Protein AF-A0A9W6IRX7-F1 (afdb_monomer)

Radius of gyration: 16.32 Å; Cα contacts (8 Å, |Δi|>4): 86; chains: 1; bounding box: 39×24×52 Å

Organism: NCBI:txid61654

Mean predicted aligned error: 4.59 Å

Structure (mmCIF, N/CA/C/O backbone):
data_AF-A0A9W6IRX7-F1
#
_entry.id   AF-A0A9W6IRX7-F1
#
loop_
_atom_site.group_PDB
_atom_site.id
_atom_site.type_symbol
_atom_site.label_atom_id
_atom_site.label_alt_id
_atom_site.label_comp_id
_atom_site.label_asym_id
_atom_site.label_entity_id
_atom_site.label_seq_id
_atom_site.pdbx_PDB_ins_code
_atom_site.Cartn_x
_atom_site.Cartn_y
_atom_site.Cartn_z
_atom_site.occupancy
_atom_site.B_iso_or_equiv
_atom_site.auth_seq_id
_atom_site.auth_comp_id
_atom_site.auth_asym_id
_atom_site.auth_atom_id
_atom_site.pdbx_PDB_model_num
ATOM 1 N N . MET A 1 1 ? 21.966 8.246 -35.051 1.00 59.84 1 MET A N 1
ATOM 2 C CA . MET A 1 1 ? 20.948 8.731 -34.087 1.00 59.84 1 MET A CA 1
ATOM 3 C C . MET A 1 1 ? 20.305 7.612 -33.259 1.00 59.84 1 MET A C 1
ATOM 5 O O . MET A 1 1 ? 19.771 7.927 -32.209 1.00 59.84 1 MET A O 1
ATOM 9 N N . ALA A 1 2 ? 20.393 6.331 -33.654 1.00 63.09 2 ALA A N 1
ATOM 10 C CA . ALA A 1 2 ? 19.805 5.212 -32.902 1.00 63.09 2 ALA A CA 1
ATOM 11 C C . ALA A 1 2 ? 20.521 4.873 -31.569 1.00 63.09 2 ALA A C 1
ATOM 13 O O . ALA A 1 2 ? 19.858 4.461 -30.619 1.00 63.09 2 ALA A O 1
ATOM 14 N N . ASP A 1 3 ? 21.838 5.099 -31.465 1.00 67.75 3 ASP A N 1
ATOM 15 C CA . ASP A 1 3 ? 22.619 4.757 -30.260 1.00 67.75 3 ASP A CA 1
ATOM 16 C C . ASP A 1 3 ? 22.215 5.545 -29.005 1.00 67.75 3 ASP A C 1
ATOM 18 O O . ASP A 1 3 ? 22.089 4.973 -27.924 1.00 67.75 3 ASP A O 1
ATOM 22 N N . GLY A 1 4 ? 21.927 6.846 -29.135 1.00 81.69 4 GLY A N 1
ATOM 23 C CA . GLY A 1 4 ? 21.583 7.690 -27.982 1.00 81.69 4 GLY A CA 1
ATOM 24 C C . GLY A 1 4 ? 20.228 7.349 -27.348 1.00 81.69 4 GLY A C 1
ATOM 25 O O . GLY A 1 4 ? 20.049 7.479 -26.137 1.00 81.69 4 GLY A O 1
ATOM 26 N N . GLU A 1 5 ? 19.267 6.871 -28.143 1.00 84.38 5 GLU A N 1
ATOM 27 C CA . GLU A 1 5 ? 17.955 6.449 -27.640 1.00 84.38 5 GLU A CA 1
ATOM 28 C C . GLU A 1 5 ? 18.017 5.074 -26.961 1.00 84.38 5 GLU A C 1
ATOM 30 O O . GLU A 1 5 ? 17.340 4.840 -25.957 1.00 84.38 5 GLU A O 1
ATOM 35 N N . ALA A 1 6 ? 18.844 4.160 -27.476 1.00 86.38 6 ALA A N 1
ATOM 36 C CA . ALA A 1 6 ? 19.110 2.878 -26.828 1.00 86.38 6 ALA A CA 1
ATOM 37 C C . ALA A 1 6 ? 19.801 3.073 -25.468 1.00 86.38 6 ALA A C 1
ATOM 39 O O . ALA A 1 6 ? 19.339 2.531 -24.465 1.00 86.38 6 ALA A O 1
ATOM 40 N N . GLU A 1 7 ? 20.830 3.922 -25.404 1.00 89.12 7 GLU A N 1
ATOM 41 C CA . GLU A 1 7 ? 21.539 4.225 -24.158 1.00 89.12 7 GLU A CA 1
ATOM 42 C C . GLU A 1 7 ? 20.624 4.898 -23.121 1.00 89.12 7 GLU A C 1
ATOM 44 O O . GLU A 1 7 ? 20.637 4.545 -21.939 1.00 89.12 7 GLU A O 1
ATOM 49 N N . ARG A 1 8 ? 19.767 5.836 -23.553 1.00 89.38 8 ARG A N 1
ATOM 50 C CA . ARG A 1 8 ? 18.789 6.482 -22.665 1.00 89.38 8 ARG A CA 1
ATOM 51 C C . ARG A 1 8 ? 17.782 5.481 -22.100 1.00 89.38 8 ARG A C 1
ATOM 53 O O . ARG A 1 8 ? 17.490 5.540 -20.908 1.00 89.38 8 ARG A O 1
ATOM 60 N N . ARG A 1 9 ? 17.267 4.562 -22.926 1.00 88.94 9 ARG A N 1
ATOM 61 C CA . ARG A 1 9 ? 16.359 3.496 -22.471 1.00 88.94 9 ARG A CA 1
ATOM 62 C C . ARG A 1 9 ? 17.041 2.576 -21.462 1.00 88.94 9 ARG A C 1
ATOM 64 O O . ARG A 1 9 ? 16.476 2.355 -20.400 1.00 88.94 9 ARG A O 1
ATOM 71 N N . ALA A 1 10 ? 18.272 2.144 -21.737 1.00 90.62 10 ALA A N 1
ATOM 72 C CA . ALA A 1 10 ? 19.043 1.307 -20.819 1.00 90.62 10 ALA A CA 1
ATOM 73 C C . ALA A 1 10 ? 19.260 1.983 -19.452 1.00 90.62 10 ALA A C 1
ATOM 75 O O . ALA A 1 10 ? 19.063 1.354 -18.414 1.00 90.62 10 ALA A O 1
ATOM 76 N N . LYS A 1 11 ? 19.588 3.284 -19.433 1.00 91.44 11 LYS A N 1
ATOM 77 C CA . LYS A 1 11 ? 19.726 4.057 -18.185 1.00 91.44 11 LYS A CA 1
ATOM 78 C C . LYS A 1 11 ? 18.419 4.136 -17.396 1.00 91.44 11 LYS A C 1
ATOM 80 O O . LYS A 1 11 ? 18.444 4.009 -16.176 1.00 91.44 11 LYS A O 1
ATOM 85 N N . ILE A 1 12 ? 17.288 4.339 -18.076 1.00 90.94 12 ILE A N 1
ATOM 86 C CA . ILE A 1 12 ? 15.967 4.369 -17.430 1.00 90.94 12 ILE A CA 1
ATOM 87 C C . ILE A 1 12 ? 15.639 2.999 -16.832 1.00 90.94 12 ILE A C 1
ATOM 89 O O . ILE A 1 12 ? 15.249 2.937 -15.670 1.00 90.94 12 ILE A O 1
ATOM 93 N N . THR A 1 13 ? 15.845 1.913 -17.580 1.00 90.50 13 THR A N 1
ATOM 94 C CA . THR A 1 13 ? 15.622 0.546 -17.087 1.00 90.50 13 THR A CA 1
ATOM 95 C C . THR A 1 13 ? 16.456 0.261 -15.840 1.00 90.50 13 THR A C 1
ATOM 97 O O . THR A 1 13 ? 15.896 -0.122 -14.818 1.00 90.50 13 THR A O 1
ATOM 100 N N . ALA A 1 14 ? 17.760 0.548 -15.875 1.00 91.38 14 ALA A N 1
ATOM 101 C CA . ALA A 1 14 ? 18.641 0.343 -14.726 1.00 91.38 14 ALA A CA 1
ATOM 102 C C . ALA A 1 14 ? 18.219 1.178 -13.501 1.00 91.38 14 ALA A C 1
ATOM 104 O O . ALA A 1 14 ? 18.280 0.708 -12.366 1.00 91.38 14 ALA A O 1
ATOM 105 N N . ALA A 1 15 ? 17.756 2.415 -13.713 1.00 91.19 15 ALA A N 1
ATOM 106 C CA . ALA A 1 15 ? 17.249 3.253 -12.631 1.00 91.19 15 ALA A CA 1
ATOM 107 C C . ALA A 1 15 ? 15.964 2.679 -12.011 1.00 91.19 15 ALA A C 1
ATOM 109 O O . ALA A 1 15 ? 15.842 2.645 -10.787 1.00 91.19 15 ALA A O 1
ATOM 110 N N . VAL A 1 16 ? 15.025 2.197 -12.833 1.00 91.25 16 VAL A N 1
ATOM 111 C CA . VAL A 1 16 ? 13.790 1.548 -12.361 1.00 91.25 16 VAL A CA 1
ATOM 112 C C . VAL A 1 16 ? 14.112 0.279 -11.571 1.00 91.25 16 VAL A C 1
ATOM 114 O O . VAL A 1 16 ? 13.558 0.083 -10.492 1.00 91.25 16 VAL A O 1
ATOM 117 N N . GLU A 1 17 ? 15.046 -0.546 -12.046 1.00 91.06 17 GLU A N 1
ATOM 118 C CA . GLU A 1 17 ? 15.497 -1.748 -11.335 1.00 91.06 17 GLU A CA 1
ATOM 119 C C . GLU A 1 17 ? 16.135 -1.419 -9.981 1.00 91.06 17 GLU A C 1
ATOM 121 O O . GLU A 1 17 ? 15.822 -2.065 -8.982 1.00 91.06 17 GLU A O 1
ATOM 126 N N . ALA A 1 18 ? 16.964 -0.374 -9.910 1.00 92.25 18 ALA A N 1
ATOM 127 C CA . ALA A 1 18 ? 17.563 0.064 -8.652 1.00 92.25 18 ALA A CA 1
ATOM 128 C C . ALA A 1 18 ? 16.505 0.534 -7.640 1.00 92.25 18 ALA A C 1
ATOM 130 O O . ALA A 1 18 ? 16.586 0.200 -6.456 1.00 92.25 18 ALA A O 1
ATOM 131 N N . VAL A 1 19 ? 15.489 1.280 -8.094 1.00 92.31 19 VAL A N 1
ATOM 132 C CA . VAL A 1 19 ? 14.363 1.685 -7.237 1.00 92.31 19 VAL A CA 1
ATOM 133 C C . VAL A 1 19 ? 13.558 0.464 -6.799 1.00 92.31 19 VAL A C 1
ATOM 135 O O . VAL A 1 19 ? 13.217 0.364 -5.622 1.00 92.31 19 VAL A O 1
ATOM 138 N N . ARG A 1 20 ? 13.308 -0.489 -7.704 1.00 92.31 20 ARG A N 1
ATOM 139 C CA . ARG A 1 20 ? 12.599 -1.737 -7.398 1.00 92.31 20 ARG A CA 1
ATOM 140 C C . ARG A 1 20 ? 13.318 -2.548 -6.328 1.00 92.31 20 ARG A C 1
ATOM 142 O O . ARG A 1 20 ? 12.684 -2.950 -5.360 1.00 92.31 20 ARG A O 1
ATOM 149 N N . ALA A 1 21 ? 14.628 -2.733 -6.461 1.00 91.19 21 ALA A N 1
ATOM 150 C CA . ALA A 1 21 ? 15.429 -3.441 -5.469 1.00 91.19 21 ALA A CA 1
ATOM 151 C C . ALA A 1 21 ? 15.345 -2.762 -4.095 1.00 91.19 21 ALA A C 1
ATOM 153 O O . ALA A 1 21 ? 15.101 -3.420 -3.088 1.00 91.19 21 ALA A O 1
ATOM 154 N N . ARG A 1 22 ? 15.468 -1.430 -4.050 1.00 92.25 22 ARG A N 1
ATOM 155 C CA . ARG A 1 22 ? 15.362 -0.667 -2.797 1.00 92.25 22 ARG A CA 1
ATOM 156 C C . ARG A 1 22 ? 13.982 -0.779 -2.159 1.00 92.25 22 ARG A C 1
ATOM 158 O O . ARG A 1 22 ? 13.892 -0.932 -0.947 1.00 92.25 22 ARG A O 1
ATOM 165 N N . PHE A 1 23 ? 12.935 -0.708 -2.978 1.00 90.81 23 PHE A N 1
ATOM 166 C CA . PHE A 1 23 ? 11.556 -0.869 -2.537 1.00 90.81 23 PHE A CA 1
ATOM 167 C C . PHE A 1 23 ? 11.359 -2.231 -1.869 1.00 90.81 23 PHE A C 1
ATOM 169 O O . PHE A 1 23 ? 10.886 -2.259 -0.738 1.00 90.81 23 PHE A O 1
ATOM 176 N N . LEU A 1 24 ? 11.796 -3.316 -2.522 1.00 90.19 24 LEU A N 1
ATOM 177 C CA . LEU A 1 24 ? 11.695 -4.682 -1.999 1.00 90.19 24 LEU A CA 1
ATOM 178 C C . LEU A 1 24 ? 12.493 -4.869 -0.702 1.00 90.19 24 LEU A C 1
ATOM 180 O O . LEU A 1 24 ? 11.975 -5.447 0.244 1.00 90.19 24 LEU A O 1
ATOM 184 N N . VAL A 1 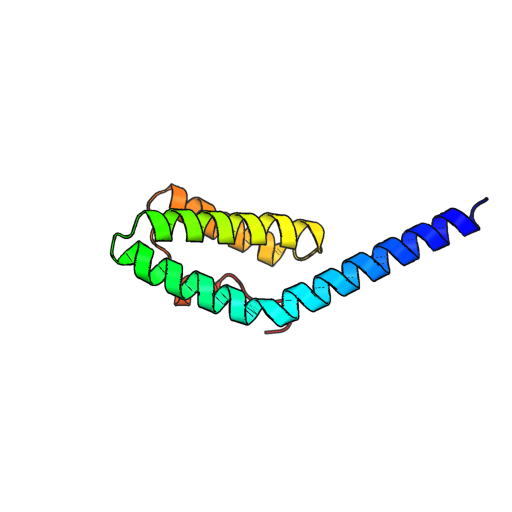25 ? 13.706 -4.310 -0.610 1.00 92.12 25 VAL A N 1
ATOM 185 C CA . VAL A 1 25 ? 14.516 -4.363 0.624 1.00 92.12 25 VAL A CA 1
ATOM 186 C C . VAL A 1 25 ? 13.799 -3.707 1.805 1.00 92.12 25 VAL A C 1
ATOM 188 O O . VAL A 1 25 ? 13.837 -4.233 2.909 1.00 92.12 25 VAL A O 1
ATOM 191 N N . SER A 1 26 ? 13.137 -2.569 1.586 1.00 90.38 26 SER A N 1
ATOM 192 C CA . SER A 1 26 ? 12.387 -1.863 2.638 1.00 90.38 26 SER A CA 1
ATOM 193 C C . SER A 1 26 ? 10.951 -2.363 2.833 1.00 90.38 26 SER A C 1
ATOM 195 O O . SER A 1 26 ? 10.196 -1.778 3.609 1.00 90.38 26 SER A O 1
ATOM 197 N N . PHE A 1 27 ? 10.523 -3.368 2.068 1.00 91.06 27 PHE A N 1
ATOM 198 C CA . PHE A 1 27 ? 9.110 -3.701 1.965 1.00 91.06 27 PHE A CA 1
ATOM 199 C C . PHE A 1 27 ? 8.570 -4.363 3.234 1.00 91.06 27 PHE A C 1
ATOM 201 O O . PHE A 1 27 ? 7.498 -3.984 3.698 1.00 91.06 27 PHE A O 1
ATOM 208 N N . GLU A 1 28 ? 9.343 -5.264 3.839 1.00 90.06 28 GLU A N 1
ATOM 209 C CA . GLU A 1 28 ? 8.984 -5.924 5.100 1.00 90.06 28 GLU A CA 1
ATOM 210 C C . GLU A 1 28 ? 8.814 -4.928 6.253 1.00 90.06 28 GLU A C 1
ATOM 212 O O . GLU A 1 28 ? 7.821 -4.974 6.981 1.00 90.06 28 GLU A O 1
ATOM 217 N N . ASP A 1 29 ? 9.726 -3.958 6.371 1.00 92.25 29 ASP A N 1
ATOM 218 C CA . ASP A 1 29 ? 9.612 -2.888 7.369 1.00 92.25 29 ASP A CA 1
ATOM 219 C C . ASP A 1 29 ? 8.326 -2.080 7.160 1.00 92.25 29 ASP A C 1
ATOM 221 O O . ASP A 1 29 ? 7.611 -1.748 8.110 1.00 92.25 29 ASP A O 1
ATOM 225 N N . LYS A 1 30 ? 7.986 -1.812 5.895 1.00 93.31 30 LYS A N 1
ATOM 226 C CA . LYS A 1 30 ? 6.764 -1.093 5.541 1.00 93.31 30 LYS A CA 1
ATOM 227 C C . LYS A 1 30 ? 5.507 -1.915 5.819 1.00 93.31 30 LYS A C 1
ATOM 229 O O . LYS A 1 30 ? 4.514 -1.359 6.278 1.00 93.31 30 LYS A O 1
ATOM 234 N N . LEU A 1 31 ? 5.533 -3.228 5.596 1.00 93.50 31 LEU A N 1
ATOM 235 C CA . LEU A 1 31 ? 4.439 -4.119 5.985 1.00 93.50 31 LEU A CA 1
ATOM 236 C C . LEU A 1 31 ? 4.245 -4.155 7.499 1.00 93.50 31 LEU A C 1
ATOM 238 O O . LEU A 1 31 ? 3.105 -4.149 7.962 1.00 93.50 31 LEU A O 1
ATOM 242 N N . ALA A 1 32 ? 5.328 -4.160 8.275 1.00 93.44 32 ALA A N 1
ATOM 243 C CA . ALA A 1 32 ? 5.247 -4.089 9.729 1.00 93.44 32 ALA A CA 1
ATOM 244 C C . ALA A 1 32 ? 4.611 -2.768 10.196 1.00 93.44 32 ALA A C 1
ATOM 246 O O . ALA A 1 32 ? 3.729 -2.783 11.057 1.00 93.44 32 ALA A O 1
ATOM 247 N N . GLU A 1 33 ? 4.993 -1.639 9.591 1.00 95.75 33 GLU A N 1
ATOM 248 C CA . GLU A 1 33 ? 4.376 -0.333 9.849 1.00 95.75 33 G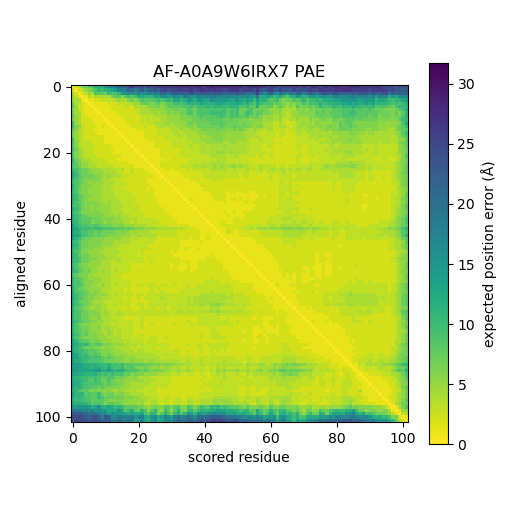LU A CA 1
ATOM 249 C C . GLU A 1 33 ? 2.871 -0.340 9.534 1.00 95.75 33 GLU A C 1
ATOM 251 O O . GLU A 1 33 ? 2.059 0.044 10.380 1.00 95.75 33 GLU A O 1
ATOM 256 N N . LEU A 1 34 ? 2.477 -0.847 8.361 1.00 95.56 34 LEU A N 1
ATOM 257 C CA . LEU A 1 34 ? 1.063 -0.967 7.988 1.00 95.56 34 LEU A CA 1
ATOM 258 C C . LEU A 1 34 ? 0.301 -1.920 8.914 1.00 95.56 34 LEU A C 1
ATOM 260 O O . LEU A 1 34 ? -0.852 -1.654 9.238 1.00 95.56 34 LEU A O 1
ATOM 264 N N . GLY A 1 35 ? 0.937 -2.989 9.392 1.00 95.75 35 GLY A N 1
ATOM 265 C CA . GLY A 1 35 ? 0.366 -3.892 10.391 1.00 95.75 35 GLY A CA 1
ATOM 266 C C . GLY A 1 35 ? 0.039 -3.193 11.712 1.00 95.75 35 GLY A C 1
ATOM 267 O O . GLY A 1 35 ? -1.026 -3.423 12.284 1.00 95.75 35 GLY A O 1
ATOM 268 N N . ASN A 1 36 ? 0.910 -2.291 12.169 1.00 96.31 36 ASN A N 1
ATOM 269 C CA . ASN A 1 36 ? 0.655 -1.487 13.367 1.00 96.31 36 ASN A CA 1
ATOM 270 C C . ASN A 1 36 ? -0.504 -0.504 13.149 1.00 96.31 36 ASN A C 1
ATOM 272 O O . ASN A 1 36 ? -1.371 -0.372 14.014 1.00 96.31 36 ASN A O 1
ATOM 276 N N . LEU A 1 37 ? -0.557 0.139 11.979 1.00 96.44 37 LEU A N 1
ATOM 277 C CA . LEU A 1 37 ? -1.662 1.026 11.605 1.00 96.44 37 LEU A CA 1
ATOM 278 C C . LEU A 1 37 ? -2.992 0.270 11.502 1.00 96.44 37 LEU A C 1
ATOM 280 O O . LEU A 1 37 ? -4.010 0.766 11.970 1.00 96.44 37 LEU A O 1
ATOM 284 N N . ALA A 1 38 ? -2.984 -0.946 10.955 1.00 95.31 38 ALA A N 1
ATOM 285 C CA . ALA A 1 38 ? -4.139 -1.837 10.915 1.00 95.31 38 ALA A CA 1
ATOM 286 C C . ALA A 1 38 ? -4.656 -2.192 12.313 1.00 95.31 38 ALA A C 1
ATOM 288 O O . ALA A 1 38 ? -5.859 -2.121 12.561 1.00 95.31 38 ALA A O 1
ATOM 289 N N . ALA A 1 39 ? -3.759 -2.512 13.249 1.00 95.19 39 ALA A N 1
ATOM 290 C CA . ALA A 1 39 ? -4.140 -2.787 14.631 1.00 95.19 39 ALA A CA 1
ATOM 291 C C . ALA A 1 39 ? -4.762 -1.556 15.317 1.00 95.19 39 ALA A C 1
ATOM 293 O O . ALA A 1 39 ? -5.789 -1.680 15.984 1.00 95.19 39 ALA A O 1
ATOM 294 N N . ALA A 1 40 ? -4.183 -0.368 15.122 1.00 95.12 40 ALA A N 1
ATOM 295 C CA . ALA A 1 40 ? -4.727 0.878 15.660 1.00 95.12 40 ALA A CA 1
ATOM 296 C C . ALA A 1 40 ? -6.082 1.242 15.020 1.00 95.12 40 ALA A C 1
ATOM 298 O O . ALA A 1 40 ? -7.037 1.552 15.731 1.00 95.12 40 ALA A O 1
ATOM 299 N N . ALA A 1 41 ? -6.214 1.101 13.698 1.00 93.94 41 ALA A N 1
ATOM 300 C CA . ALA A 1 41 ? -7.471 1.315 12.983 1.00 93.94 41 ALA A CA 1
ATOM 301 C C . ALA A 1 41 ? -8.578 0.364 13.468 1.00 93.94 41 ALA A C 1
ATOM 303 O O . ALA A 1 41 ? -9.717 0.782 13.673 1.00 93.94 41 ALA A O 1
ATOM 304 N N . ALA A 1 42 ? -8.248 -0.908 13.720 1.00 92.31 42 ALA A N 1
ATOM 305 C CA . ALA A 1 42 ? -9.179 -1.879 14.295 1.00 92.31 42 ALA A CA 1
ATOM 306 C C . ALA A 1 42 ? -9.605 -1.525 15.733 1.00 92.31 42 ALA A C 1
ATOM 308 O O . ALA A 1 42 ? -10.712 -1.868 16.144 1.00 92.31 42 ALA A O 1
ATOM 309 N N . ALA A 1 43 ? -8.763 -0.808 16.483 1.00 94.38 43 ALA A N 1
ATOM 310 C CA . ALA A 1 43 ? -9.090 -0.276 17.806 1.00 94.38 43 ALA A CA 1
ATOM 311 C C . ALA A 1 43 ? -9.935 1.017 17.763 1.00 94.38 43 ALA A C 1
ATOM 313 O O . ALA A 1 43 ? -10.289 1.541 18.819 1.00 94.38 43 ALA A O 1
ATOM 314 N N . GLY A 1 44 ? -10.284 1.513 16.570 1.00 92.88 44 GLY A N 1
ATOM 315 C CA . GLY A 1 44 ? -11.102 2.713 16.380 1.00 92.88 44 GLY A CA 1
ATOM 316 C C . GLY A 1 44 ? -10.308 4.006 16.191 1.00 92.88 44 GLY A C 1
ATOM 317 O O . GLY A 1 44 ? -10.883 5.083 16.316 1.00 92.88 44 GLY A O 1
ATOM 318 N N . ASP A 1 45 ? -9.006 3.924 15.907 1.00 95.44 45 ASP A N 1
ATOM 319 C CA . ASP A 1 45 ? -8.195 5.092 15.557 1.00 95.44 45 ASP A CA 1
ATOM 320 C C . ASP A 1 45 ? -8.405 5.477 14.079 1.00 95.44 45 ASP A C 1
ATOM 322 O O . ASP A 1 45 ? -7.868 4.854 13.154 1.00 95.44 45 ASP A O 1
ATOM 326 N N . ASP A 1 46 ? -9.206 6.520 13.853 1.00 93.44 46 ASP A N 1
ATOM 327 C CA . ASP A 1 46 ? -9.499 7.040 12.516 1.00 93.44 46 ASP A CA 1
ATOM 328 C C . ASP A 1 46 ? -8.261 7.635 11.819 1.00 93.44 46 ASP A C 1
ATOM 330 O O . ASP A 1 46 ? -8.143 7.542 10.592 1.00 93.44 46 ASP A O 1
ATOM 334 N N . GLU A 1 47 ? -7.307 8.209 12.561 1.00 95.50 47 GLU A N 1
ATOM 335 C CA . GLU A 1 47 ? -6.060 8.717 11.974 1.00 95.50 47 GLU A CA 1
ATOM 336 C C . GLU A 1 47 ? -5.198 7.559 11.471 1.00 95.50 47 GLU A C 1
ATOM 338 O O . GLU A 1 47 ? -4.681 7.613 10.348 1.00 95.50 47 GLU A O 1
ATOM 343 N N . ALA A 1 48 ? -5.110 6.477 12.248 1.00 95.00 48 ALA A N 1
ATOM 344 C CA . ALA A 1 48 ? -4.426 5.261 11.827 1.00 95.00 48 ALA A CA 1
ATOM 345 C C . ALA A 1 48 ? -5.086 4.629 10.595 1.00 95.00 48 ALA A C 1
ATOM 347 O O . ALA A 1 48 ? -4.385 4.194 9.678 1.00 95.00 48 ALA A O 1
ATOM 348 N N . ARG A 1 49 ? -6.423 4.641 10.514 1.00 94.19 49 ARG A N 1
ATOM 349 C CA . ARG A 1 49 ? -7.164 4.172 9.331 1.00 94.19 49 ARG A CA 1
ATOM 350 C C . ARG A 1 49 ? -6.824 4.988 8.081 1.00 94.19 49 ARG A C 1
ATOM 352 O O . ARG A 1 49 ? -6.559 4.411 7.025 1.00 94.19 49 ARG A O 1
ATOM 359 N N . ILE A 1 50 ? -6.784 6.318 8.192 1.00 95.06 50 ILE A N 1
ATOM 360 C CA . ILE A 1 50 ? -6.406 7.211 7.083 1.00 95.06 50 ILE A CA 1
ATOM 361 C C . ILE A 1 50 ? -4.945 6.976 6.673 1.00 95.06 50 ILE A C 1
ATOM 363 O O . ILE A 1 50 ? -4.632 6.928 5.480 1.00 95.06 50 ILE A O 1
ATOM 367 N N . ALA A 1 51 ? -4.043 6.823 7.644 1.00 96.12 51 ALA A N 1
ATOM 368 C CA . ALA A 1 51 ? -2.634 6.544 7.386 1.00 96.12 51 ALA A CA 1
ATOM 369 C C . ALA A 1 51 ? -2.442 5.190 6.682 1.00 96.12 51 ALA A C 1
ATOM 371 O O . ALA A 1 51 ? -1.706 5.116 5.696 1.00 96.12 51 ALA A O 1
ATOM 372 N N . LEU A 1 52 ? -3.160 4.151 7.120 1.00 95.88 52 LEU A N 1
ATOM 373 C CA . LEU A 1 52 ? -3.159 2.829 6.496 1.00 95.88 52 LEU A CA 1
ATOM 374 C C . LEU A 1 52 ? -3.612 2.901 5.034 1.00 95.88 52 LEU A C 1
ATOM 376 O O . LEU A 1 52 ? -2.916 2.399 4.150 1.00 95.88 52 LEU A O 1
ATOM 380 N N . GLN A 1 53 ? -4.736 3.574 4.766 1.00 95.44 53 GLN A N 1
ATOM 381 C CA . GLN A 1 53 ? -5.259 3.747 3.409 1.00 95.44 53 GLN A CA 1
ATOM 382 C C . GLN A 1 53 ? -4.239 4.453 2.502 1.00 95.44 53 GLN A C 1
ATOM 384 O O . GLN A 1 53 ? -3.949 3.981 1.405 1.00 95.44 53 GLN A O 1
ATOM 389 N N . ARG A 1 54 ? -3.615 5.541 2.973 1.00 95.94 54 ARG A N 1
ATOM 390 C CA . ARG A 1 54 ? -2.559 6.254 2.225 1.00 95.94 54 ARG A CA 1
ATOM 391 C C . ARG A 1 54 ? -1.324 5.390 1.974 1.00 95.94 54 ARG A C 1
ATOM 393 O O . ARG A 1 54 ? -0.702 5.487 0.911 1.00 95.94 54 ARG A O 1
ATOM 400 N N . GLY A 1 55 ? -0.955 4.559 2.944 1.00 95.69 55 GLY A N 1
ATOM 401 C CA . GLY A 1 55 ? 0.144 3.610 2.820 1.00 95.69 55 GLY A CA 1
ATOM 402 C C . GLY A 1 55 ? -0.105 2.595 1.706 1.00 95.69 55 GLY A C 1
ATOM 403 O O . GLY A 1 55 ? 0.739 2.436 0.821 1.00 95.69 55 GLY A O 1
ATOM 404 N N . LEU A 1 56 ? -1.296 1.991 1.694 1.00 95.69 56 LEU A N 1
ATOM 405 C CA . LEU A 1 56 ? -1.733 1.056 0.654 1.00 95.69 56 LEU A CA 1
ATOM 406 C C . LEU A 1 56 ? -1.826 1.725 -0.720 1.00 95.69 56 LEU A C 1
ATOM 408 O O . LEU A 1 56 ? -1.290 1.187 -1.687 1.00 95.69 56 LEU A O 1
ATOM 412 N N . HIS A 1 57 ? -2.382 2.936 -0.796 1.00 95.81 57 HIS A N 1
ATOM 413 C CA . HIS A 1 57 ? -2.420 3.739 -2.020 1.00 95.81 57 HIS A CA 1
ATOM 414 C C . HIS A 1 57 ? -1.020 3.954 -2.614 1.00 95.81 57 HIS A C 1
ATOM 416 O O . HIS A 1 57 ? -0.778 3.787 -3.813 1.00 95.81 57 HIS A O 1
ATOM 422 N N . THR A 1 58 ? -0.061 4.300 -1.751 1.00 95.19 58 THR A N 1
ATOM 423 C CA . THR A 1 58 ? 1.331 4.528 -2.148 1.00 95.19 58 THR A CA 1
ATOM 424 C C . THR A 1 58 ? 1.972 3.246 -2.668 1.00 95.19 58 THR A C 1
ATOM 426 O O . THR A 1 58 ? 2.678 3.287 -3.678 1.00 95.19 58 THR A O 1
ATOM 429 N N . ILE A 1 59 ? 1.726 2.106 -2.013 1.00 94.25 59 ILE A N 1
ATOM 430 C CA . ILE A 1 59 ? 2.202 0.799 -2.480 1.00 94.25 59 ILE A CA 1
ATOM 431 C C . ILE A 1 59 ? 1.576 0.469 -3.831 1.00 94.25 59 ILE A C 1
ATOM 433 O O . ILE A 1 59 ? 2.314 0.151 -4.756 1.00 94.25 59 ILE A O 1
ATOM 437 N N . ALA A 1 60 ? 0.262 0.625 -3.990 1.00 93.75 60 ALA A N 1
ATOM 438 C CA . ALA A 1 60 ? -0.437 0.373 -5.245 1.00 93.75 60 ALA A CA 1
ATOM 439 C C . ALA A 1 60 ? 0.149 1.172 -6.421 1.00 93.75 60 ALA A C 1
ATOM 441 O O . ALA A 1 60 ? 0.429 0.612 -7.484 1.00 93.75 60 ALA A O 1
ATOM 442 N N . GLY A 1 61 ? 0.372 2.477 -6.233 1.00 92.56 61 GLY A N 1
ATOM 443 C CA . GLY A 1 61 ? 0.956 3.344 -7.262 1.00 92.56 61 GLY A CA 1
ATOM 444 C C . GLY A 1 61 ? 2.424 3.022 -7.559 1.00 92.56 61 GLY A C 1
ATOM 445 O O . GLY A 1 61 ? 2.845 2.964 -8.720 1.00 92.56 61 GLY A O 1
ATOM 446 N N . THR A 1 62 ? 3.206 2.765 -6.510 1.00 92.38 62 THR A N 1
ATOM 447 C CA . THR A 1 62 ? 4.639 2.462 -6.627 1.00 92.38 62 THR A CA 1
ATOM 448 C C . THR A 1 62 ? 4.856 1.103 -7.289 1.00 92.38 62 THR A C 1
ATOM 450 O O . THR A 1 62 ? 5.617 1.001 -8.247 1.00 92.38 62 THR A O 1
ATOM 453 N N . ALA A 1 63 ? 4.131 0.075 -6.853 1.00 92.38 63 ALA A N 1
ATOM 454 C CA . ALA A 1 63 ? 4.197 -1.274 -7.397 1.00 92.38 63 ALA A CA 1
ATOM 455 C C . ALA A 1 63 ? 3.846 -1.302 -8.894 1.00 92.38 63 ALA A C 1
ATOM 457 O O . ALA A 1 63 ? 4.582 -1.897 -9.681 1.00 92.38 63 ALA A O 1
ATOM 458 N N . ALA A 1 64 ? 2.811 -0.566 -9.320 1.00 89.81 64 ALA A N 1
ATOM 459 C CA . ALA A 1 64 ? 2.463 -0.433 -10.736 1.00 89.81 64 ALA A CA 1
ATOM 460 C C . ALA A 1 64 ? 3.591 0.199 -11.573 1.00 89.81 64 ALA A C 1
ATOM 462 O O . ALA A 1 64 ? 3.854 -0.244 -12.690 1.00 89.81 64 ALA A O 1
ATOM 463 N N . THR A 1 65 ? 4.289 1.198 -11.024 1.00 91.12 65 THR A N 1
ATOM 464 C CA . THR A 1 65 ? 5.417 1.870 -11.697 1.00 91.12 65 THR A CA 1
ATOM 465 C C . THR A 1 65 ? 6.646 0.961 -11.816 1.00 91.12 65 THR A C 1
ATOM 467 O O . THR A 1 65 ? 7.413 1.071 -12.769 1.00 91.12 65 THR A O 1
ATOM 470 N N . LEU A 1 66 ? 6.8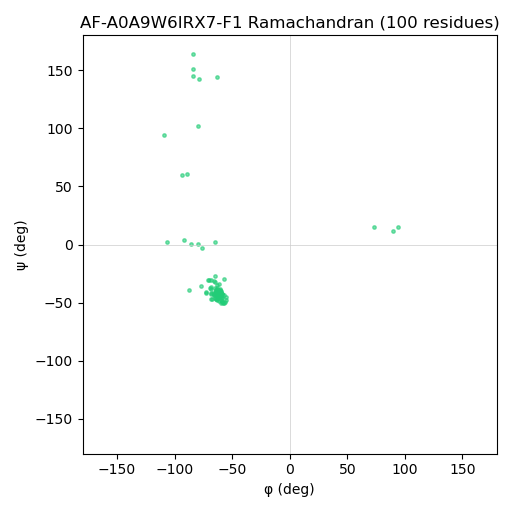26 0.043 -10.863 1.00 90.19 66 LEU A N 1
ATOM 471 C CA . LEU A 1 66 ? 7.969 -0.872 -10.787 1.00 90.19 66 LEU A CA 1
ATOM 472 C C . LEU A 1 66 ? 7.730 -2.224 -11.482 1.00 90.19 66 LEU A C 1
ATOM 474 O O . LEU A 1 66 ? 8.580 -3.110 -11.391 1.00 90.19 66 LEU A O 1
ATOM 478 N N . GLY A 1 67 ? 6.584 -2.407 -12.146 1.00 90.06 67 GLY A N 1
ATOM 479 C CA . GLY A 1 67 ? 6.209 -3.676 -12.783 1.00 90.06 67 GLY A CA 1
ATOM 480 C C . GLY A 1 67 ? 5.803 -4.781 -11.797 1.00 90.06 67 GLY A C 1
ATOM 481 O O . GLY A 1 67 ? 5.730 -5.946 -12.172 1.00 90.06 67 GLY A O 1
ATOM 482 N N . LEU A 1 68 ? 5.532 -4.434 -10.535 1.00 90.88 68 LEU A N 1
ATOM 483 C CA . LEU A 1 68 ? 5.027 -5.334 -9.493 1.00 90.88 68 LEU A CA 1
ATOM 484 C C . LEU A 1 68 ? 3.490 -5.352 -9.524 1.00 90.88 68 LEU A C 1
ATOM 486 O O . LEU A 1 68 ? 2.825 -4.927 -8.580 1.00 90.88 68 LEU A O 1
ATOM 490 N N . HIS A 1 69 ? 2.921 -5.774 -10.653 1.00 90.56 69 HIS A N 1
ATOM 491 C CA . HIS A 1 69 ? 1.488 -5.629 -10.923 1.00 90.56 69 HIS A CA 1
ATOM 492 C C . HIS A 1 69 ? 0.598 -6.345 -9.900 1.00 90.56 69 HIS A C 1
ATOM 494 O O . HIS A 1 69 ? -0.370 -5.743 -9.438 1.00 90.56 69 HIS A O 1
ATOM 500 N N . ASP A 1 70 ? 0.955 -7.567 -9.501 1.00 90.69 70 ASP A N 1
ATOM 501 C CA . ASP A 1 70 ? 0.171 -8.359 -8.545 1.00 90.69 70 ASP A CA 1
ATOM 502 C C . ASP A 1 70 ? 0.145 -7.705 -7.160 1.00 90.69 70 ASP A C 1
ATOM 504 O O . ASP A 1 70 ? -0.923 -7.491 -6.587 1.00 90.69 70 ASP A O 1
ATOM 508 N N . LEU A 1 71 ? 1.310 -7.261 -6.675 1.00 92.12 71 LEU A N 1
ATOM 509 C CA . LEU A 1 71 ? 1.415 -6.517 -5.420 1.00 92.12 71 LEU A CA 1
ATOM 510 C C . LEU A 1 71 ? 0.571 -5.235 -5.454 1.00 92.12 71 LEU A C 1
ATOM 512 O O . LEU A 1 71 ? -0.115 -4.898 -4.488 1.00 92.12 71 LEU A O 1
ATOM 516 N N . GLY A 1 72 ? 0.613 -4.511 -6.575 1.00 93.56 72 GLY A N 1
ATOM 517 C CA . GLY A 1 72 ? -0.183 -3.302 -6.748 1.00 93.56 72 GLY A CA 1
ATOM 518 C C . GLY A 1 72 ? -1.687 -3.576 -6.759 1.00 93.56 72 GLY A C 1
ATOM 519 O O . GLY A 1 72 ? -2.456 -2.783 -6.214 1.00 93.56 72 GLY A O 1
ATOM 520 N N . ALA A 1 73 ? -2.112 -4.694 -7.350 1.00 93.56 73 ALA A N 1
ATOM 521 C CA . ALA A 1 73 ? -3.508 -5.110 -7.377 1.00 93.56 73 ALA A CA 1
ATOM 522 C C . ALA A 1 73 ? -4.014 -5.489 -5.977 1.00 93.56 73 ALA A C 1
ATOM 524 O O . ALA A 1 73 ? -5.054 -4.983 -5.556 1.00 93.56 73 ALA A O 1
ATOM 525 N N . GLU A 1 74 ? -3.261 -6.294 -5.224 1.00 94.88 74 GLU A N 1
ATOM 526 C CA . GLU A 1 74 ? -3.626 -6.681 -3.854 1.00 94.88 74 GLU A CA 1
ATOM 527 C C . GLU A 1 74 ? -3.678 -5.472 -2.907 1.00 94.88 74 GLU A C 1
ATOM 529 O O . GLU A 1 74 ? -4.611 -5.346 -2.110 1.00 94.88 74 GLU A O 1
ATOM 534 N N . ALA A 1 75 ? -2.751 -4.517 -3.050 1.00 94.88 75 ALA A N 1
ATOM 535 C CA . ALA A 1 75 ? -2.784 -3.266 -2.290 1.00 94.88 75 ALA A CA 1
ATOM 536 C C . ALA A 1 75 ? -4.057 -2.450 -2.552 1.00 94.88 75 ALA A C 1
ATOM 538 O O . ALA A 1 75 ? -4.646 -1.924 -1.607 1.00 94.88 75 ALA A O 1
ATOM 539 N N . ARG A 1 76 ? -4.534 -2.395 -3.803 1.00 94.12 76 ARG A N 1
ATOM 540 C CA . ARG A 1 76 ? -5.812 -1.741 -4.137 1.00 94.12 76 ARG A CA 1
ATOM 541 C C . ARG A 1 76 ? -7.021 -2.481 -3.584 1.00 94.12 76 ARG A C 1
ATOM 543 O O . ARG A 1 76 ? -7.991 -1.843 -3.191 1.00 94.12 76 ARG A O 1
ATOM 550 N N . VAL A 1 77 ? -6.991 -3.814 -3.560 1.00 94.50 77 VAL A N 1
ATOM 551 C CA . VAL A 1 77 ? -8.079 -4.608 -2.967 1.00 94.50 77 VAL A CA 1
ATOM 552 C C . VAL A 1 77 ? -8.212 -4.289 -1.478 1.00 94.50 77 VAL A C 1
ATOM 554 O O . VAL A 1 77 ? -9.321 -4.038 -1.008 1.00 94.50 77 VAL A O 1
ATOM 557 N N . LEU A 1 78 ? -7.087 -4.235 -0.760 1.00 94.62 78 LEU A N 1
ATOM 558 C CA . LEU A 1 78 ? -7.042 -3.858 0.655 1.00 94.62 78 LEU A CA 1
ATOM 559 C C . LEU A 1 78 ? -7.486 -2.407 0.889 1.00 94.62 78 LEU A C 1
ATOM 561 O O . LEU A 1 78 ? -8.276 -2.150 1.794 1.00 94.62 78 LEU A O 1
ATOM 565 N N . GLU A 1 79 ? -7.026 -1.470 0.056 1.00 94.50 79 GLU A N 1
ATOM 566 C CA . GLU A 1 79 ? -7.458 -0.066 0.089 1.00 94.50 79 GLU A CA 1
ATOM 567 C C . GLU A 1 79 ? -8.985 0.043 -0.052 1.00 94.50 79 GLU A C 1
ATOM 569 O O . GLU A 1 79 ? -9.647 0.654 0.787 1.00 94.50 79 GLU A O 1
ATOM 574 N N . ALA A 1 80 ? -9.562 -0.633 -1.049 1.00 93.62 80 ALA A N 1
ATOM 575 C CA . ALA A 1 80 ? -11.001 -0.635 -1.287 1.00 93.62 80 ALA A CA 1
ATOM 576 C C . ALA A 1 80 ? -11.796 -1.301 -0.147 1.00 93.62 80 ALA A C 1
ATOM 578 O O . ALA A 1 80 ? -12.929 -0.905 0.124 1.00 93.62 80 ALA A O 1
ATOM 579 N N . SER A 1 81 ? -11.240 -2.316 0.525 1.00 93.38 81 SER A N 1
ATOM 580 C CA . SER A 1 81 ? -11.835 -2.896 1.742 1.00 93.38 81 SER A CA 1
ATOM 581 C C . SER A 1 81 ? -11.948 -1.860 2.860 1.00 93.38 81 SER A C 1
ATOM 583 O O . SER A 1 81 ? -13.015 -1.718 3.461 1.00 93.38 81 SER A O 1
ATOM 585 N N . ILE A 1 82 ? -10.901 -1.063 3.081 1.00 92.44 82 ILE A N 1
ATOM 586 C CA . ILE A 1 82 ? -10.919 0.001 4.095 1.00 92.44 82 ILE A CA 1
ATOM 587 C C . ILE A 1 82 ? -11.956 1.074 3.760 1.00 92.44 82 ILE A C 1
ATOM 589 O O . ILE A 1 82 ? -12.658 1.549 4.655 1.00 92.44 82 ILE A O 1
ATOM 593 N N . GLU A 1 83 ? -12.111 1.438 2.486 1.00 90.06 83 GLU A N 1
ATOM 594 C CA . GLU A 1 83 ? -13.145 2.385 2.043 1.00 90.06 83 GLU A CA 1
ATOM 595 C C . GLU A 1 83 ? -14.565 1.878 2.323 1.00 90.06 83 GLU A C 1
ATOM 597 O O . GLU A 1 83 ? -15.444 2.661 2.687 1.00 90.06 83 GLU A O 1
ATOM 602 N N . ARG A 1 84 ? -14.784 0.560 2.237 1.00 91.56 84 ARG A N 1
ATOM 603 C CA . ARG A 1 84 ? -16.057 -0.087 2.597 1.00 91.56 84 ARG A CA 1
ATOM 604 C C . ARG A 1 84 ? -16.285 -0.217 4.106 1.00 91.56 84 ARG A C 1
ATOM 606 O O . ARG A 1 84 ? -17.357 -0.656 4.512 1.00 91.56 84 ARG A O 1
ATOM 613 N N . GLY A 1 85 ? -15.321 0.190 4.932 1.00 87.94 85 GLY A N 1
ATOM 614 C CA . GLY A 1 85 ? -15.407 0.105 6.392 1.00 87.94 85 GLY A CA 1
ATOM 615 C C . GLY A 1 85 ? -14.876 -1.198 6.981 1.00 87.94 85 GLY A C 1
ATOM 616 O O . GLY A 1 85 ? -15.095 -1.452 8.161 1.00 87.94 85 GLY A O 1
ATOM 617 N N . GLU A 1 86 ? -14.188 -2.018 6.188 1.00 91.06 86 GLU A N 1
ATOM 618 C CA . GLU A 1 86 ? -13.493 -3.199 6.693 1.00 91.06 86 GLU A CA 1
ATOM 619 C C . GLU A 1 86 ? -12.168 -2.775 7.348 1.00 91.06 86 GLU A C 1
ATOM 621 O O . GLU A 1 86 ? -11.473 -1.886 6.853 1.00 91.06 86 GLU A O 1
ATOM 626 N N . SER A 1 87 ? -11.791 -3.432 8.443 1.00 88.50 87 SER A N 1
ATOM 627 C CA . SER A 1 87 ? -10.498 -3.220 9.104 1.00 88.50 87 SER A CA 1
ATOM 628 C C . SER A 1 87 ? -9.621 -4.449 8.870 1.00 88.50 87 SER A C 1
ATOM 630 O O . SER A 1 87 ? -9.767 -5.427 9.608 1.00 88.50 87 SER A O 1
ATOM 632 N N . PRO A 1 88 ? -8.756 -4.454 7.835 1.00 91.00 8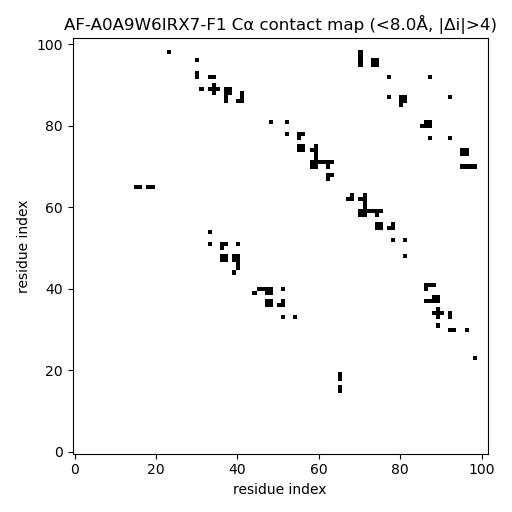8 PRO A N 1
ATOM 633 C CA . PRO A 1 88 ? -7.860 -5.577 7.595 1.00 91.00 88 PRO A CA 1
ATOM 634 C C . PRO A 1 88 ? -6.899 -5.728 8.772 1.00 91.00 88 PRO A C 1
ATOM 636 O O . PRO A 1 88 ? -6.469 -4.739 9.364 1.00 91.00 88 PRO A O 1
ATOM 639 N N . THR A 1 89 ? 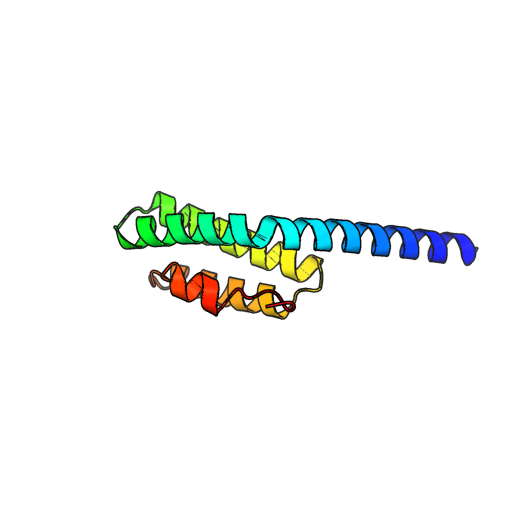-6.551 -6.963 9.113 1.00 92.12 89 THR A N 1
ATOM 640 C CA . THR A 1 89 ? -5.575 -7.250 10.165 1.00 92.12 89 THR A CA 1
ATOM 641 C C . THR A 1 89 ? -4.148 -7.187 9.624 1.00 92.12 89 THR A C 1
ATOM 643 O O . THR A 1 89 ? -3.906 -7.272 8.420 1.00 92.12 89 THR A O 1
ATOM 646 N N . ALA A 1 90 ? -3.163 -7.101 10.522 1.00 89.88 90 ALA A N 1
ATOM 647 C CA . ALA A 1 90 ? -1.755 -7.224 10.141 1.00 89.88 90 ALA A CA 1
ATOM 648 C C . ALA A 1 90 ? -1.451 -8.553 9.421 1.00 89.88 90 ALA A C 1
ATOM 650 O O . ALA A 1 90 ? -0.559 -8.608 8.575 1.00 89.88 90 ALA A O 1
ATOM 651 N N . GLU A 1 91 ? -2.190 -9.619 9.739 1.00 89.62 91 GLU A N 1
ATOM 652 C CA . GLU A 1 91 ? -2.048 -10.907 9.066 1.00 89.62 91 GLU A CA 1
ATOM 653 C C . GLU A 1 91 ? -2.627 -10.875 7.647 1.00 89.62 91 GLU A C 1
ATOM 655 O O . GLU A 1 91 ? -1.956 -11.332 6.724 1.00 89.62 91 GLU A O 1
ATOM 660 N N . ASP A 1 92 ? -3.791 -10.248 7.443 1.00 90.69 92 ASP A N 1
ATOM 661 C CA . ASP A 1 92 ? -4.367 -10.051 6.103 1.00 90.69 92 ASP A CA 1
ATOM 662 C C . ASP A 1 92 ? -3.404 -9.288 5.188 1.00 90.69 92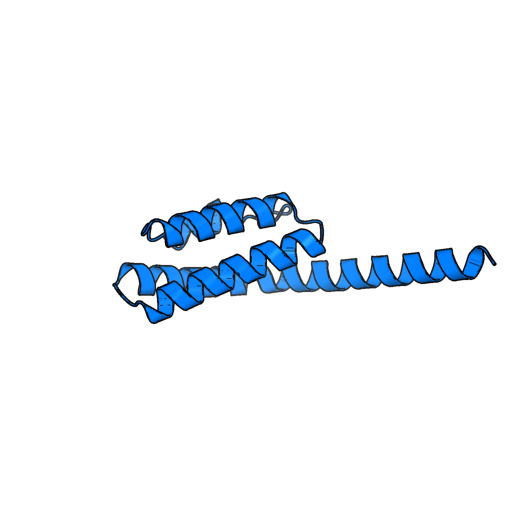 ASP A C 1
ATOM 664 O O . ASP A 1 92 ? -3.203 -9.667 4.032 1.00 90.69 92 ASP A O 1
ATOM 668 N N . LEU A 1 93 ? -2.768 -8.236 5.718 1.00 91.56 93 LEU A N 1
ATOM 669 C CA . LEU A 1 93 ? -1.769 -7.460 4.986 1.00 91.56 93 LEU A CA 1
ATOM 670 C C . LEU A 1 93 ? -0.591 -8.337 4.555 1.00 91.56 93 LEU A C 1
ATOM 672 O O . LEU A 1 93 ? -0.251 -8.341 3.377 1.00 91.56 93 LEU A O 1
ATOM 676 N N . ARG A 1 94 ? -0.004 -9.119 5.469 1.00 89.50 94 ARG A N 1
ATOM 677 C CA . ARG A 1 94 ? 1.125 -10.015 5.156 1.00 89.50 94 ARG A CA 1
ATOM 678 C C . ARG A 1 94 ? 0.749 -11.122 4.176 1.00 89.50 94 ARG A C 1
ATOM 680 O O . ARG A 1 94 ? 1.540 -11.472 3.310 1.00 89.50 94 ARG A O 1
ATOM 687 N N . GLN A 1 95 ? -0.450 -11.689 4.303 1.00 89.50 95 GLN A N 1
ATOM 688 C CA . GLN A 1 95 ? -0.888 -12.769 3.420 1.00 89.50 95 GLN A CA 1
ATOM 689 C C . GLN A 1 95 ? -1.113 -12.285 1.988 1.00 89.50 95 GLN A C 1
ATOM 691 O O . GLN A 1 95 ? -0.792 -13.024 1.057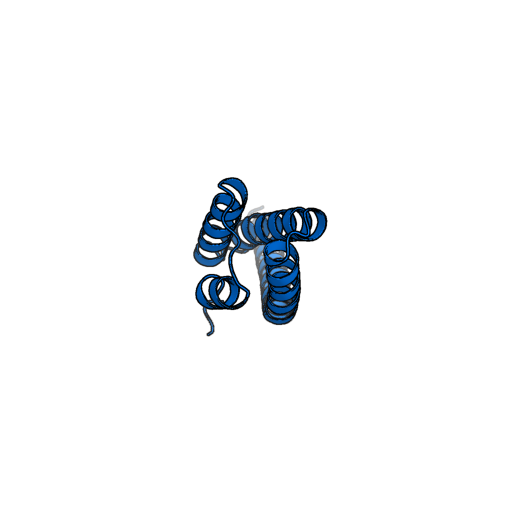 1.00 89.50 95 GLN A O 1
ATOM 696 N N . LYS A 1 96 ? -1.663 -11.077 1.822 1.00 88.44 96 LYS A N 1
ATOM 697 C CA . LYS A 1 96 ? -2.038 -10.514 0.518 1.00 88.44 96 LYS A CA 1
ATOM 698 C C . LYS A 1 96 ? -0.907 -9.763 -0.164 1.00 88.44 96 LYS A C 1
ATOM 700 O O . LYS A 1 96 ? -0.752 -9.850 -1.376 1.00 88.44 96 LYS A O 1
ATOM 705 N N . LEU A 1 97 ? -0.113 -9.024 0.597 1.00 89.25 97 LEU A N 1
ATOM 706 C CA . LEU A 1 97 ? 0.971 -8.206 0.070 1.00 89.25 97 LEU A CA 1
ATOM 707 C C . LEU A 1 97 ? 2.283 -8.983 0.098 1.00 89.25 97 LEU A C 1
ATOM 709 O O . LEU A 1 97 ? 3.234 -8.562 0.742 1.00 89.25 97 LEU A O 1
ATOM 713 N N . ARG A 1 98 ? 2.342 -10.123 -0.589 1.00 79.81 98 ARG A N 1
ATOM 714 C CA . ARG A 1 98 ? 3.592 -10.881 -0.715 1.00 79.81 98 ARG A CA 1
ATOM 715 C C . ARG A 1 98 ? 4.441 -10.332 -1.848 1.00 79.81 98 ARG A C 1
ATOM 717 O O . ARG A 1 98 ? 3.925 -9.892 -2.879 1.00 79.81 98 ARG A O 1
ATOM 724 N N . THR A 1 99 ? 5.754 -10.363 -1.660 1.00 73.62 99 THR A N 1
ATOM 725 C CA . THR A 1 99 ? 6.683 -10.116 -2.763 1.00 73.62 99 THR A CA 1
ATOM 726 C C . THR A 1 99 ? 6.903 -11.415 -3.539 1.00 73.62 99 THR A C 1
ATOM 728 O O . THR A 1 99 ? 6.790 -12.488 -2.959 1.00 73.62 99 THR A O 1
ATOM 731 N N . PRO A 1 100 ? 7.207 -11.357 -4.847 1.00 64.25 100 PRO A N 1
ATOM 732 C CA . PRO A 1 100 ? 7.396 -12.555 -5.674 1.00 64.25 100 PRO A CA 1
ATOM 733 C C . PRO A 1 100 ? 8.609 -13.435 -5.294 1.00 64.25 100 PRO A C 1
ATOM 735 O O . PRO A 1 100 ? 8.860 -14.414 -5.990 1.00 64.25 100 PRO A O 1
ATOM 738 N N . ASP A 1 101 ? 9.353 -13.087 -4.238 1.00 54.94 101 ASP A N 1
ATOM 739 C CA . ASP A 1 101 ? 10.514 -13.828 -3.718 1.00 54.94 101 ASP A CA 1
ATOM 740 C C . ASP A 1 101 ? 10.210 -14.567 -2.389 1.00 54.94 101 ASP A C 1
ATOM 742 O O . ASP A 1 101 ? 11.115 -15.192 -1.838 1.00 54.94 101 ASP A O 1
ATOM 746 N N . ASP A 1 102 ? 8.964 -14.505 -1.884 1.00 47.22 102 ASP A N 1
ATOM 747 C CA 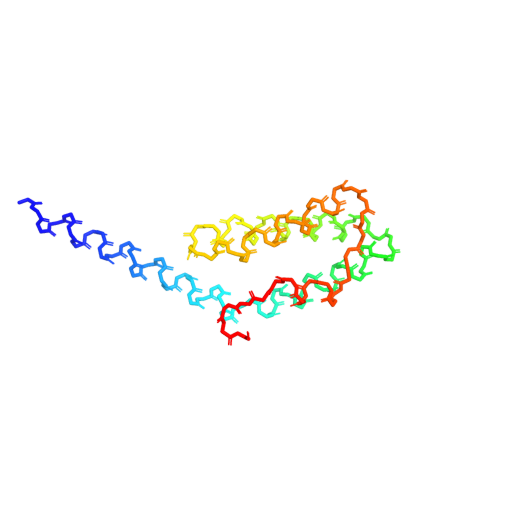. ASP A 1 102 ? 8.483 -15.206 -0.669 1.00 47.22 102 ASP A CA 1
ATOM 748 C C . ASP A 1 102 ? 7.634 -16.453 -0.987 1.00 47.22 102 ASP A C 1
ATOM 750 O O . ASP A 1 102 ? 6.711 -16.356 -1.835 1.00 47.22 102 ASP A O 1
#

Solvent-accessible surface area (backbone atoms only — not comparable to full-atom values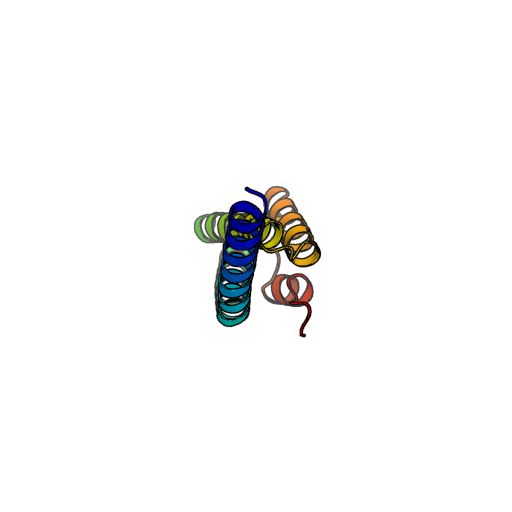): 5375 Å² total; per-residue (Å²): 125,68,66,66,56,53,53,51,50,53,54,51,51,54,51,49,51,54,52,40,54,52,50,58,70,50,38,63,62,51,50,52,52,41,23,54,23,23,53,40,26,64,74,69,35,64,68,30,39,52,52,33,40,52,51,26,49,51,47,20,56,50,24,51,75,59,70,37,52,67,41,13,50,40,24,46,54,54,34,53,38,44,75,75,70,46,68,59,46,42,62,55,48,55,71,55,56,51,57,98,89,113

Foldseek 3Di:
DVVVVVVVVVVVLVVLVVVVVVCVVCVVVLLVVLQVLLVVVVVVPPVSLVVNLVSLVCQLVSCVSSVVNQLNVLSVVVSVCSVVVHRDHSVSSPVRNDDPVD

Nearest PDB structures (foldseek):
  6ff6-assembly1_A-2  TM=6.078E-01  e=1.192E+00  synthetic construct
  1yvi-assembly1_A  TM=7.030E-01  e=2.734E+00  Oryza sativa
  1wn0-assembly4_D  TM=7.241E-01  e=5.310E+00  Zea mays
  1wn0-assembly1_A  TM=5.318E-01  e=4.498E+00  Zea mays

Sequence (102 aa):
MADGEAERRAKITAAVEAVRARFLVSFEDKLAELGNLAAAAAAGDDEARIALQRGLHTIAGTAATLGLHDLGAEARVLEASIERGESPTAEDLRQKLRTPDD

InterPro domains:
  IPR008207 Signal transduction histidine kinase, phosphotransfer (Hpt) domain [PF01627] (20-97)
  IPR008207 Signal transduction histidine kinase, phosphotransfer (Hpt) domain [PS50894] (15-102)
  IPR036641 HPT domain superfamily [G3DSA:1.20.120.160] (6-100)
  IPR036641 HPT domain superfamily [SSF47226] (18-93)

pLDDT: mean 90.05, std 8.51, range [47.22, 96.44]

Secondary structure (DSSP, 8-state):
-HHHHHHHHHHHHHHHHHHHHHHHHTHHHHHHHHHHHHHHHHTT-HHHHHHHHHHHHHHHHHHHHTT-HHHHHHHHHHHHHHHTT----HHHHHHHS--TT-